Protein AF-A0A2V8NE98-F1 (afdb_monomer_lite)

Foldseek 3Di:
DFAEDEQEDQPPDALVVQQVVLVVVQVVCCVVPVFGGAYEDEQVRCVGRHVNLCCQVGHAYEYEAADPDPVPDPDHPRHHRNHPDHAKYFHDWQDDPPDPDTGTDMDGDDDVVVVCVVVVPD

Secondary structure (DSSP, 8-state):
---EEE----TT--HHHHHHHHHHHHHHHHHHHSSPPEEEE-HHHIIIII--GGGGGTS-EEEE---S-STT--S--SPPTT-SS-SEEEEEEE--TT-SS-EEEEEESS-HHHHHHHHT--

Sequence (122 aa):
LKLALDMEVNDNHSAADVGNWVKTFVAQLTQLRGGPPMIYTGAYFWNTFVQVNSLGTTSPLWIARYPKNLAAATGPRNLPAGWSNYNIWQFGTTEVDGVASAVDTDVFNGTEDDWNTFANIS

pLDDT: mean 95.94, std 4.06, range [68.0, 98.75]

Structure (mmCIF, N/CA/C/O backbone):
data_AF-A0A2V8NE98-F1
#
_entry.id   AF-A0A2V8NE98-F1
#
loop_
_atom_site.group_PDB
_atom_site.id
_atom_site.type_symbol
_atom_site.label_atom_id
_atom_site.label_alt_id
_atom_site.label_comp_id
_atom_site.label_asym_id
_atom_site.label_entity_id
_atom_site.label_seq_id
_atom_site.pdbx_PDB_ins_code
_atom_site.Cartn_x
_atom_site.Cartn_y
_atom_site.Cartn_z
_atom_site.occupancy
_atom_site.B_iso_or_equiv
_atom_site.auth_seq_id
_atom_site.auth_comp_id
_atom_site.auth_asym_id
_atom_site.auth_atom_id
_atom_site.pdbx_PDB_model_num
ATOM 1 N N . LEU A 1 1 ? -14.775 3.600 4.172 1.00 80.06 1 LEU A N 1
ATOM 2 C CA . LEU A 1 1 ? -13.377 3.172 3.906 1.00 80.06 1 LEU A CA 1
ATOM 3 C C . LEU A 1 1 ? -12.461 4.377 3.753 1.00 80.06 1 LEU A C 1
ATOM 5 O O . LEU A 1 1 ? -12.876 5.381 3.181 1.00 80.06 1 LEU A O 1
ATOM 9 N N . LYS A 1 2 ? -11.233 4.289 4.279 1.00 87.25 2 LYS A N 1
ATOM 10 C CA . LYS A 1 2 ? -10.193 5.306 4.054 1.00 87.25 2 LYS A CA 1
ATOM 11 C C . LYS A 1 2 ? -9.839 5.368 2.565 1.00 87.25 2 LYS A C 1
ATOM 13 O O . LYS A 1 2 ? -9.924 4.358 1.875 1.00 87.25 2 LYS A O 1
ATOM 18 N N . LEU A 1 3 ? -9.427 6.541 2.089 1.00 94.56 3 LEU A N 1
ATOM 19 C CA . LEU A 1 3 ? -8.866 6.675 0.744 1.00 94.56 3 LEU A CA 1
ATOM 20 C C . LEU A 1 3 ? -7.576 5.858 0.643 1.00 94.56 3 LEU A C 1
ATOM 22 O O . LEU A 1 3 ? -6.819 5.814 1.614 1.00 94.56 3 LEU A O 1
ATOM 26 N N . ALA A 1 4 ? -7.329 5.249 -0.513 1.00 96.62 4 ALA A N 1
ATOM 27 C CA . ALA A 1 4 ? -6.093 4.536 -0.801 1.00 96.62 4 ALA A CA 1
ATOM 28 C C . ALA A 1 4 ? -5.243 5.335 -1.795 1.00 96.62 4 ALA A C 1
ATOM 30 O O . ALA A 1 4 ? -5.767 5.875 -2.770 1.00 96.62 4 ALA A O 1
ATOM 31 N N . LEU A 1 5 ? -3.942 5.417 -1.529 1.00 98.06 5 LEU A N 1
ATOM 32 C CA . LEU A 1 5 ? -2.939 5.788 -2.516 1.00 98.06 5 LEU A CA 1
ATOM 33 C C . LEU A 1 5 ? -2.313 4.498 -3.044 1.00 98.06 5 LEU A C 1
ATOM 35 O O . LEU A 1 5 ? -1.655 3.784 -2.288 1.00 98.06 5 LEU A O 1
ATOM 39 N N . ASP A 1 6 ? -2.522 4.233 -4.325 1.00 98.38 6 ASP A N 1
ATOM 40 C CA . ASP A 1 6 ? -1.882 3.147 -5.058 1.00 98.38 6 ASP A CA 1
ATOM 41 C C . ASP A 1 6 ? -0.477 3.583 -5.509 1.00 98.38 6 ASP A C 1
ATOM 43 O O . ASP A 1 6 ? -0.335 4.508 -6.310 1.00 98.38 6 ASP A O 1
ATOM 47 N N . MET A 1 7 ? 0.561 2.971 -4.928 1.00 98.12 7 MET A N 1
ATOM 48 C CA . MET A 1 7 ? 1.965 3.211 -5.263 1.00 98.12 7 MET A CA 1
ATOM 49 C C . MET A 1 7 ? 2.628 1.949 -5.812 1.00 98.12 7 MET A C 1
ATOM 51 O O . MET A 1 7 ? 3.180 1.140 -5.055 1.00 98.12 7 MET A O 1
ATOM 55 N N . GLU A 1 8 ? 2.662 1.846 -7.137 1.00 96.88 8 GLU A N 1
ATOM 56 C CA . GLU A 1 8 ? 3.290 0.732 -7.861 1.00 96.88 8 GLU A CA 1
ATOM 57 C C . GLU A 1 8 ? 4.090 1.146 -9.107 1.00 96.88 8 GLU A C 1
ATOM 59 O O . GLU A 1 8 ? 4.785 0.321 -9.705 1.00 96.88 8 GLU A O 1
ATOM 64 N N . VAL A 1 9 ? 4.061 2.435 -9.461 1.00 97.19 9 VAL A N 1
ATOM 65 C CA . VAL A 1 9 ? 4.837 3.016 -10.563 1.00 97.19 9 VAL A CA 1
ATOM 66 C C . VAL A 1 9 ? 5.671 4.196 -10.081 1.00 97.19 9 VAL A C 1
ATOM 68 O O . VAL A 1 9 ? 5.249 4.981 -9.231 1.00 97.19 9 VAL A O 1
ATOM 71 N N . ASN A 1 10 ? 6.898 4.299 -10.592 1.00 97.69 10 ASN A N 1
ATOM 72 C CA . ASN A 1 10 ? 7.804 5.409 -10.296 1.00 97.69 10 ASN A CA 1
ATOM 73 C C . ASN A 1 10 ? 7.929 6.392 -11.466 1.00 97.69 10 ASN A C 1
ATOM 75 O O . ASN A 1 10 ? 8.639 7.380 -11.325 1.00 97.69 10 ASN A O 1
ATOM 79 N N . ASP A 1 11 ? 7.316 6.102 -12.618 1.00 96.06 11 ASP A N 1
ATOM 80 C CA . ASP A 1 11 ? 7.335 6.932 -13.831 1.00 96.06 11 ASP A CA 1
ATOM 81 C C . ASP A 1 11 ? 8.736 7.442 -14.225 1.00 96.06 11 ASP A C 1
ATOM 83 O O . ASP A 1 11 ? 8.913 8.564 -14.691 1.00 96.06 11 ASP A O 1
ATOM 87 N N . ASN A 1 12 ? 9.761 6.599 -14.038 1.00 97.00 12 ASN A N 1
ATOM 88 C CA . ASN A 1 12 ? 11.184 6.914 -14.247 1.00 97.00 12 ASN A CA 1
ATOM 89 C C . ASN A 1 12 ? 11.763 8.027 -13.350 1.00 97.00 12 ASN A C 1
ATOM 91 O O . ASN A 1 12 ? 12.872 8.505 -13.598 1.00 97.00 12 ASN A O 1
ATOM 95 N N . HIS A 1 13 ? 11.071 8.407 -12.280 1.00 98.31 13 HIS A N 1
ATOM 96 C CA . HIS A 1 13 ? 11.602 9.292 -11.250 1.00 98.31 13 HIS A CA 1
ATOM 97 C C . HIS A 1 13 ? 12.511 8.547 -10.267 1.00 98.31 13 HIS A C 1
ATOM 99 O O . HIS A 1 13 ? 12.414 7.327 -10.072 1.00 98.31 13 HIS A O 1
ATOM 105 N N . SER A 1 14 ? 13.415 9.305 -9.637 1.00 98.50 14 SER A N 1
ATOM 106 C CA . SER A 1 14 ? 14.299 8.785 -8.597 1.00 98.50 14 SER A CA 1
ATOM 107 C C . SER A 1 14 ? 13.513 8.428 -7.333 1.00 98.50 14 SER A C 1
ATOM 109 O O . SER A 1 14 ? 12.451 8.992 -7.067 1.00 98.50 14 SER A O 1
ATOM 111 N N . ALA A 1 15 ? 14.066 7.545 -6.496 1.00 98.38 15 ALA A N 1
ATOM 112 C CA . ALA A 1 15 ? 13.428 7.196 -5.227 1.00 98.38 15 ALA A CA 1
ATOM 113 C C . ALA A 1 15 ? 13.235 8.413 -4.301 1.00 98.38 15 ALA A C 1
ATOM 115 O O . ALA A 1 15 ? 12.255 8.496 -3.563 1.00 98.38 15 ALA A O 1
ATOM 116 N N . ALA A 1 16 ? 14.146 9.391 -4.367 1.00 98.50 16 ALA A N 1
ATOM 117 C CA . ALA A 1 16 ? 14.035 10.627 -3.603 1.00 98.50 16 ALA A CA 1
ATOM 118 C C . ALA A 1 16 ? 12.852 11.489 -4.074 1.00 98.50 16 ALA A C 1
ATOM 120 O O . ALA A 1 16 ? 12.111 12.014 -3.239 1.00 98.50 16 ALA A O 1
ATOM 121 N N . ASP A 1 17 ? 12.650 11.603 -5.389 1.00 98.69 17 ASP A N 1
ATOM 122 C CA . ASP A 1 17 ? 11.552 12.384 -5.967 1.00 98.69 17 ASP A CA 1
ATOM 123 C C . ASP A 1 17 ? 10.200 11.742 -5.658 1.00 98.69 17 ASP A C 1
ATOM 125 O O . ASP A 1 17 ? 9.309 12.409 -5.129 1.00 98.69 17 ASP A O 1
ATOM 129 N N . VAL A 1 18 ? 10.074 10.433 -5.897 1.00 98.69 18 VAL A N 1
ATOM 130 C CA . VAL A 1 18 ? 8.857 9.671 -5.584 1.00 98.69 18 VAL A CA 1
ATOM 131 C C . VAL A 1 18 ? 8.563 9.736 -4.088 1.00 98.69 18 VAL A C 1
ATOM 133 O O . VAL A 1 18 ? 7.445 10.055 -3.691 1.00 98.69 18 VAL A O 1
ATOM 136 N N . GLY A 1 19 ? 9.562 9.518 -3.229 1.00 98.62 19 GLY A N 1
ATOM 137 C CA . GLY A 1 19 ? 9.382 9.605 -1.783 1.00 98.62 19 GLY A CA 1
ATOM 138 C C . GLY A 1 19 ? 8.928 10.993 -1.316 1.00 98.62 19 GLY A C 1
ATOM 139 O O . GLY A 1 19 ? 8.071 11.106 -0.436 1.00 98.62 19 GLY A O 1
ATOM 140 N N . ASN A 1 20 ? 9.458 12.071 -1.898 1.00 98.69 20 ASN A N 1
ATOM 141 C CA . ASN A 1 20 ? 9.019 13.435 -1.585 1.00 98.69 20 ASN A CA 1
ATOM 142 C C . ASN A 1 20 ? 7.601 13.724 -2.087 1.00 98.69 20 ASN A C 1
ATOM 144 O O . ASN A 1 20 ? 6.818 14.355 -1.368 1.00 98.69 20 ASN A O 1
ATOM 148 N N . TRP A 1 21 ? 7.252 13.231 -3.274 1.00 98.62 21 TRP A N 1
ATOM 149 C CA . TRP A 1 21 ? 5.895 13.318 -3.799 1.00 98.62 21 TRP A CA 1
ATOM 150 C C . TRP A 1 21 ? 4.902 12.587 -2.888 1.00 98.62 21 TRP A C 1
ATOM 152 O O . TRP A 1 21 ? 3.929 13.195 -2.447 1.00 98.62 21 TRP A O 1
ATOM 162 N N . VAL A 1 22 ? 5.202 11.345 -2.490 1.00 98.62 22 VAL A N 1
ATOM 163 C CA . VAL A 1 22 ? 4.353 10.541 -1.592 1.00 98.62 22 VAL A CA 1
ATOM 164 C C . VAL A 1 22 ? 4.140 11.250 -0.252 1.00 98.62 22 VAL A C 1
ATOM 166 O O . VAL A 1 22 ? 3.005 11.370 0.209 1.00 98.62 22 VAL A O 1
ATOM 169 N N . LYS A 1 23 ? 5.202 11.792 0.362 1.00 98.56 23 LYS A N 1
ATOM 170 C CA . LYS A 1 23 ? 5.090 12.587 1.603 1.00 98.56 23 LYS A CA 1
ATOM 171 C C . LYS A 1 23 ? 4.165 13.792 1.430 1.00 98.56 23 LYS A C 1
ATOM 173 O O . LYS A 1 23 ? 3.331 14.055 2.295 1.00 98.56 23 LYS A O 1
ATOM 178 N N . THR A 1 24 ? 4.313 14.514 0.321 1.00 98.56 24 THR A N 1
ATOM 179 C CA . THR A 1 24 ? 3.522 15.716 0.024 1.00 98.56 24 THR A CA 1
ATOM 180 C C . THR A 1 24 ? 2.055 15.364 -0.185 1.00 98.56 24 THR A C 1
ATOM 182 O O . THR A 1 24 ? 1.185 15.979 0.431 1.00 98.56 24 THR A O 1
ATOM 185 N N . PHE A 1 25 ? 1.784 14.330 -0.981 1.00 98.00 25 PHE A N 1
ATOM 186 C CA . PHE A 1 25 ? 0.439 13.834 -1.242 1.00 98.00 25 PHE A CA 1
ATOM 187 C C . PHE A 1 25 ? -0.265 13.416 0.054 1.00 98.00 25 PHE A C 1
ATOM 189 O O . PHE A 1 25 ? -1.375 13.869 0.335 1.00 98.00 25 PHE A O 1
ATOM 196 N N . VAL A 1 26 ? 0.397 12.604 0.887 1.00 98.12 26 VAL A N 1
ATOM 197 C CA . VAL A 1 26 ? -0.162 12.149 2.169 1.00 98.12 26 VAL A CA 1
ATOM 198 C C . VAL A 1 26 ? -0.445 13.326 3.100 1.00 98.12 26 VAL A C 1
ATOM 200 O O . VAL A 1 26 ? -1.516 13.370 3.708 1.00 98.12 26 VAL A O 1
ATOM 203 N N . ALA A 1 27 ? 0.464 14.299 3.199 1.00 98.19 27 ALA A N 1
ATOM 204 C CA . ALA A 1 27 ? 0.265 15.483 4.034 1.00 98.19 27 ALA A CA 1
ATOM 205 C C . ALA A 1 27 ? -0.938 16.321 3.567 1.00 98.19 27 ALA A C 1
ATOM 207 O O . ALA A 1 27 ? -1.797 16.675 4.377 1.00 98.19 27 ALA A O 1
ATOM 208 N N . GLN A 1 28 ? -1.041 16.582 2.262 1.00 97.94 28 GLN A N 1
ATOM 209 C CA . GLN A 1 28 ? -2.158 17.329 1.680 1.00 97.94 28 GLN A CA 1
ATOM 210 C C . GLN A 1 28 ? -3.488 16.608 1.883 1.00 97.94 28 GLN A C 1
ATOM 212 O O . GLN A 1 28 ? -4.470 17.217 2.310 1.00 97.94 28 GLN A O 1
ATOM 217 N N . LEU A 1 29 ? -3.534 15.300 1.630 1.00 96.38 29 LEU A N 1
ATOM 218 C CA . LEU A 1 29 ? -4.764 14.538 1.800 1.00 96.38 29 LEU A CA 1
ATOM 219 C C . LEU A 1 29 ? -5.179 14.463 3.272 1.00 96.38 29 LEU A C 1
ATOM 221 O O . LEU A 1 29 ? -6.362 14.612 3.575 1.00 96.38 29 LEU A O 1
ATOM 225 N N . THR A 1 30 ? -4.210 14.330 4.182 1.00 95.75 30 THR A N 1
ATOM 226 C CA . THR A 1 30 ? -4.452 14.392 5.630 1.00 95.75 30 THR A CA 1
ATOM 227 C C . THR A 1 30 ? -5.100 15.713 6.020 1.00 95.75 30 THR A C 1
ATOM 229 O O . THR A 1 30 ? -6.107 15.712 6.726 1.00 95.75 30 THR A O 1
ATOM 232 N N . GLN A 1 31 ? -4.583 16.834 5.515 1.00 97.25 31 GLN A N 1
ATOM 233 C CA . GLN A 1 31 ? -5.147 18.158 5.774 1.00 97.25 31 GLN A CA 1
ATOM 234 C C . GLN A 1 31 ? -6.578 18.299 5.232 1.00 97.25 31 GLN A C 1
ATOM 236 O O . GLN A 1 31 ? -7.434 18.874 5.898 1.00 97.25 31 GLN A O 1
ATOM 241 N N . LEU A 1 32 ? -6.852 17.771 4.037 1.00 96.38 32 LEU A N 1
ATOM 242 C CA . LEU A 1 32 ? -8.150 17.915 3.370 1.00 96.38 32 LEU A CA 1
ATOM 243 C C . LEU A 1 32 ? -9.225 16.952 3.890 1.00 96.38 32 LEU A C 1
ATOM 245 O O . LEU A 1 32 ? -10.416 17.239 3.761 1.00 96.38 32 LEU A O 1
ATOM 249 N N . ARG A 1 33 ? -8.829 15.785 4.409 1.00 93.19 33 ARG A N 1
ATOM 250 C CA . ARG A 1 33 ? -9.741 14.677 4.752 1.00 93.19 33 ARG A CA 1
ATOM 251 C C . ARG A 1 33 ? -9.713 14.281 6.225 1.00 93.19 33 ARG A C 1
ATOM 253 O O . ARG A 1 33 ? -10.459 13.391 6.615 1.00 93.19 33 ARG A O 1
ATOM 260 N N . GLY A 1 34 ? -8.885 14.936 7.037 1.00 90.69 34 GLY A N 1
ATOM 261 C CA . GLY A 1 34 ? -8.795 14.689 8.477 1.00 90.69 34 GLY A CA 1
ATOM 262 C C . GLY A 1 34 ? -8.030 13.417 8.853 1.00 90.69 34 GLY A C 1
ATOM 263 O O . GLY A 1 34 ? -8.114 12.977 9.996 1.00 90.69 34 GLY A O 1
ATOM 264 N N . GLY A 1 35 ? -7.288 12.810 7.922 1.00 92.06 35 GLY A N 1
ATOM 265 C CA . GLY A 1 35 ? -6.470 11.631 8.201 1.00 92.06 35 GLY A CA 1
ATOM 266 C C . GLY A 1 35 ? -5.669 11.140 6.991 1.00 92.06 35 GLY A C 1
ATOM 267 O O . GLY A 1 35 ? -6.060 11.416 5.853 1.00 92.06 35 GLY A O 1
ATOM 268 N N . PRO A 1 36 ? -4.559 10.414 7.220 1.00 95.75 36 PRO A N 1
ATOM 269 C CA . PRO A 1 36 ? -3.740 9.877 6.142 1.00 95.75 36 PRO A CA 1
ATOM 270 C C . PRO A 1 36 ? -4.492 8.793 5.356 1.00 95.75 36 PRO A C 1
ATOM 272 O O . PRO A 1 36 ? -5.314 8.067 5.937 1.00 95.75 36 PRO A O 1
ATOM 275 N N . PRO A 1 37 ? -4.216 8.661 4.045 1.00 97.19 37 PRO A N 1
ATOM 276 C CA . PRO A 1 37 ? -4.720 7.541 3.272 1.00 97.19 37 PRO A CA 1
ATOM 277 C C . PRO A 1 37 ? -4.089 6.228 3.738 1.00 97.19 37 PRO A C 1
ATOM 279 O O . PRO A 1 37 ? -3.046 6.193 4.390 1.00 97.19 37 PRO A O 1
ATOM 282 N N . MET A 1 38 ? -4.726 5.132 3.354 1.00 97.94 38 MET A N 1
ATOM 283 C CA . MET A 1 38 ? -4.085 3.830 3.272 1.00 97.94 38 MET A CA 1
ATOM 284 C C . MET A 1 38 ? -3.093 3.823 2.101 1.00 97.94 38 MET A C 1
ATOM 286 O O . MET A 1 38 ? -3.354 4.437 1.069 1.00 97.94 38 MET A O 1
ATOM 290 N N . ILE A 1 39 ? -1.972 3.127 2.245 1.00 98.69 39 ILE A N 1
ATOM 291 C CA . ILE A 1 39 ? -1.010 2.915 1.161 1.00 98.69 39 ILE A CA 1
ATOM 292 C C . ILE A 1 39 ? -1.219 1.515 0.601 1.00 98.69 39 ILE A C 1
ATOM 294 O O . ILE A 1 39 ? -1.029 0.545 1.335 1.00 98.69 39 ILE A O 1
ATOM 298 N N . TYR A 1 40 ? -1.574 1.421 -0.678 1.00 98.62 40 TYR A N 1
ATOM 299 C CA . TYR A 1 40 ? -1.467 0.183 -1.439 1.00 98.62 40 TYR A CA 1
ATOM 300 C C . TYR A 1 40 ? -0.094 0.120 -2.110 1.00 98.62 40 TYR A C 1
ATOM 302 O O . TYR A 1 40 ? 0.319 1.073 -2.770 1.00 98.62 40 TYR A O 1
ATOM 310 N N . THR A 1 41 ? 0.654 -0.964 -1.891 1.00 98.75 41 THR A N 1
ATOM 311 C CA . THR A 1 41 ? 1.953 -1.170 -2.549 1.00 98.75 41 THR A CA 1
ATOM 312 C C . THR A 1 41 ? 2.453 -2.607 -2.397 1.00 98.75 41 THR A C 1
ATOM 314 O O . THR A 1 41 ? 2.020 -3.354 -1.516 1.00 98.75 41 THR A O 1
ATOM 317 N N . GLY A 1 42 ? 3.445 -2.979 -3.206 1.00 98.44 42 GLY A N 1
ATOM 318 C CA . GLY A 1 42 ? 4.287 -4.152 -2.987 1.00 98.44 42 GLY A CA 1
ATOM 319 C C . GLY A 1 42 ? 5.571 -3.800 -2.226 1.00 98.44 42 GLY A C 1
ATOM 320 O O . GLY A 1 42 ? 6.194 -2.765 -2.462 1.00 98.44 42 GLY A O 1
ATOM 321 N N . ALA A 1 43 ? 6.043 -4.699 -1.357 1.00 98.25 43 ALA A N 1
ATOM 322 C CA . ALA A 1 43 ? 7.238 -4.447 -0.540 1.00 98.25 43 ALA A CA 1
ATOM 323 C C . ALA A 1 43 ? 8.511 -4.162 -1.352 1.00 98.25 43 ALA A C 1
ATOM 325 O O . ALA A 1 43 ? 9.322 -3.333 -0.946 1.00 98.25 43 ALA A O 1
ATOM 326 N N . TYR A 1 44 ? 8.686 -4.824 -2.501 1.00 97.94 44 TYR A N 1
ATOM 327 C CA . TYR A 1 44 ? 9.799 -4.525 -3.405 1.00 97.94 44 TYR A CA 1
ATOM 328 C C . TYR A 1 44 ? 9.719 -3.081 -3.908 1.00 97.94 44 TYR A C 1
ATOM 330 O O . TYR A 1 44 ? 10.665 -2.321 -3.722 1.00 97.94 44 TYR A O 1
ATOM 338 N N . PHE A 1 45 ? 8.573 -2.694 -4.476 1.00 98.50 45 PHE A N 1
ATOM 339 C CA . PHE A 1 45 ? 8.395 -1.370 -5.057 1.00 98.50 45 PHE A CA 1
ATOM 340 C C . PHE A 1 45 ? 8.629 -0.271 -4.018 1.00 98.50 45 PHE A C 1
ATOM 342 O O . PHE A 1 45 ? 9.446 0.621 -4.235 1.00 98.50 45 PHE A O 1
ATOM 349 N N . TRP A 1 46 ? 7.999 -0.381 -2.848 1.00 98.69 46 TRP A N 1
ATOM 350 C CA . TRP A 1 46 ? 8.160 0.605 -1.785 1.00 98.69 46 TRP A CA 1
ATOM 351 C C . TRP A 1 46 ? 9.615 0.763 -1.333 1.00 98.69 46 TRP A C 1
ATOM 353 O O . TRP A 1 46 ? 10.127 1.879 -1.242 1.00 98.69 46 TRP A O 1
ATOM 363 N N . ASN A 1 47 ? 10.301 -0.354 -1.077 1.00 98.50 47 ASN A N 1
ATOM 364 C CA . ASN A 1 47 ? 11.674 -0.338 -0.573 1.00 98.50 47 ASN A CA 1
ATOM 365 C C . ASN A 1 47 ? 12.680 0.143 -1.630 1.00 98.50 47 ASN A C 1
ATOM 367 O O . ASN A 1 47 ? 13.728 0.689 -1.283 1.00 98.50 47 ASN A O 1
ATOM 371 N N . THR A 1 48 ? 12.380 -0.050 -2.915 1.00 98.38 48 THR A N 1
ATOM 372 C CA . THR A 1 48 ? 13.256 0.369 -4.014 1.00 98.38 48 THR A CA 1
ATOM 373 C C . THR A 1 48 ? 12.987 1.805 -4.454 1.00 98.38 48 THR A C 1
ATOM 375 O O . THR A 1 48 ? 13.940 2.559 -4.633 1.00 98.38 48 THR A O 1
ATOM 378 N N . PHE A 1 49 ? 11.723 2.198 -4.600 1.00 98.50 49 PHE A N 1
ATOM 379 C CA . PHE A 1 49 ? 11.338 3.427 -5.296 1.00 98.50 49 PHE A CA 1
ATOM 380 C C . PHE A 1 49 ? 10.660 4.475 -4.415 1.00 98.50 49 PHE A C 1
ATOM 382 O O . PHE A 1 49 ? 10.573 5.613 -4.848 1.00 98.50 49 PHE A O 1
ATOM 389 N N . VAL A 1 50 ? 10.196 4.153 -3.203 1.00 98.44 50 VAL A N 1
ATOM 390 C CA . VAL A 1 50 ? 9.497 5.134 -2.346 1.00 98.44 50 VAL A CA 1
ATOM 391 C C . VAL A 1 50 ? 10.314 5.504 -1.108 1.00 98.44 50 VAL A C 1
ATOM 393 O O . VAL A 1 50 ? 10.544 6.680 -0.847 1.00 98.44 50 VAL A O 1
ATOM 396 N N . GLN A 1 51 ? 10.779 4.510 -0.347 1.00 98.38 51 GLN A N 1
ATOM 397 C CA . GLN A 1 51 ? 11.696 4.671 0.795 1.00 98.38 51 GLN A CA 1
ATOM 398 C C . GLN A 1 51 ? 11.214 5.635 1.902 1.00 98.38 51 GLN A C 1
ATOM 400 O O . GLN A 1 51 ? 12.019 6.265 2.592 1.00 98.38 51 GLN A O 1
ATOM 405 N N . VAL A 1 52 ? 9.897 5.742 2.125 1.00 98.38 52 VAL A N 1
ATOM 406 C CA . VAL A 1 52 ? 9.314 6.609 3.170 1.00 98.38 52 VAL A CA 1
ATOM 407 C C . VAL A 1 52 ? 8.871 5.802 4.396 1.00 98.38 52 VAL A C 1
ATOM 409 O O . VAL A 1 52 ? 7.685 5.658 4.682 1.00 98.38 52 VAL A O 1
ATOM 412 N N . ASN A 1 53 ? 9.827 5.302 5.179 1.00 98.19 53 ASN A N 1
ATOM 413 C CA . ASN A 1 53 ? 9.532 4.426 6.326 1.00 98.19 53 ASN A CA 1
ATOM 414 C C . ASN A 1 53 ? 8.649 5.084 7.402 1.00 98.19 53 ASN A C 1
ATOM 416 O O . ASN A 1 53 ? 7.919 4.399 8.112 1.00 98.19 53 ASN A O 1
ATOM 420 N N . SER A 1 54 ? 8.692 6.414 7.529 1.00 97.62 54 SER A N 1
ATOM 421 C CA . SER A 1 54 ? 7.908 7.155 8.525 1.00 97.62 54 SER A CA 1
ATOM 422 C C . SER A 1 54 ? 6.397 7.074 8.306 1.00 97.62 54 SER A C 1
ATOM 424 O O . SER A 1 54 ? 5.641 7.327 9.238 1.00 97.62 54 SER A O 1
ATOM 426 N N . LEU A 1 55 ? 5.934 6.737 7.097 1.00 97.75 55 LEU A N 1
ATOM 427 C CA . LEU A 1 55 ? 4.504 6.535 6.845 1.00 97.75 55 LEU A CA 1
ATOM 428 C C . LEU A 1 55 ? 3.981 5.238 7.460 1.00 97.75 55 LEU A C 1
ATOM 430 O O . LEU A 1 55 ? 2.784 5.139 7.715 1.00 97.75 55 LEU A O 1
ATOM 434 N N . GLY A 1 56 ? 4.868 4.298 7.790 1.00 97.31 56 GLY A N 1
ATOM 435 C CA . GLY A 1 56 ? 4.493 3.028 8.398 1.00 97.31 56 GLY A CA 1
ATOM 436 C C . GLY A 1 56 ? 3.856 3.118 9.782 1.00 97.31 56 GLY A C 1
ATOM 437 O O . GLY A 1 56 ? 3.202 2.178 10.224 1.00 97.31 56 GLY A O 1
ATOM 438 N N . THR A 1 57 ? 3.998 4.261 10.457 1.00 96.12 57 THR A N 1
ATOM 439 C CA . THR A 1 57 ? 3.392 4.517 11.771 1.00 96.12 57 THR A CA 1
ATOM 440 C C . THR A 1 57 ? 2.109 5.341 11.701 1.00 96.12 57 THR A C 1
ATOM 442 O O . THR A 1 57 ? 1.424 5.474 12.712 1.00 96.12 57 THR A O 1
ATOM 445 N N . THR A 1 58 ? 1.775 5.911 10.540 1.00 95.88 58 THR A N 1
ATOM 446 C CA . THR A 1 58 ? 0.639 6.836 10.387 1.00 95.88 58 THR A CA 1
ATOM 447 C C . THR A 1 58 ? -0.380 6.368 9.358 1.00 95.88 58 THR A C 1
ATOM 449 O O . THR A 1 58 ? -1.576 6.573 9.551 1.00 95.88 58 THR A O 1
ATOM 452 N N . SER A 1 59 ? 0.067 5.729 8.279 1.00 98.00 59 SER A N 1
ATOM 453 C CA . SER A 1 59 ? -0.778 5.293 7.169 1.00 98.00 59 SER A CA 1
ATOM 454 C C . SER A 1 59 ? -1.064 3.792 7.280 1.00 98.00 59 SER A C 1
ATOM 456 O O . SER A 1 59 ? -0.121 3.014 7.421 1.00 98.00 59 SER A O 1
ATOM 458 N N . PRO A 1 60 ? -2.329 3.346 7.208 1.00 97.94 60 PRO A N 1
ATOM 459 C CA . PRO A 1 60 ? -2.663 1.925 7.103 1.00 97.94 60 PRO A CA 1
ATOM 460 C C . PRO A 1 60 ? -2.028 1.284 5.867 1.00 97.94 60 PRO A C 1
ATOM 462 O O . PRO A 1 60 ? -1.869 1.951 4.844 1.00 97.94 60 PRO A O 1
ATOM 465 N N . LEU A 1 61 ? -1.709 -0.007 5.935 1.00 98.62 61 LEU A N 1
ATOM 466 C CA . LEU A 1 61 ? -1.098 -0.735 4.821 1.00 98.62 61 LEU A CA 1
ATOM 467 C C . LEU A 1 61 ? -2.100 -1.665 4.138 1.00 98.62 61 LEU A C 1
ATOM 469 O O . LEU A 1 61 ? -2.697 -2.530 4.782 1.00 98.62 61 LEU A O 1
ATOM 473 N N . TRP A 1 62 ? -2.195 -1.533 2.821 1.00 98.62 62 TRP A N 1
ATOM 474 C CA . TRP A 1 62 ? -2.751 -2.519 1.908 1.00 98.62 62 TRP A CA 1
ATOM 475 C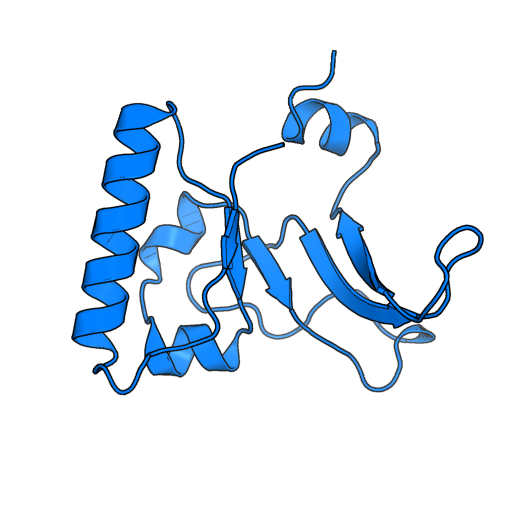 C . TRP A 1 62 ? -1.605 -3.141 1.114 1.00 98.62 62 TRP A C 1
ATOM 477 O O . TRP A 1 62 ? -0.971 -2.504 0.282 1.00 98.62 62 TRP A O 1
ATOM 487 N N . ILE A 1 63 ? -1.249 -4.378 1.438 1.00 98.62 63 ILE A N 1
ATOM 488 C CA . ILE A 1 63 ? -0.065 -5.021 0.866 1.00 98.62 63 ILE A CA 1
ATOM 489 C C . ILE A 1 63 ? -0.453 -5.930 -0.295 1.00 98.62 63 ILE A C 1
ATOM 491 O O . ILE A 1 63 ? -1.228 -6.867 -0.112 1.00 98.62 63 ILE A O 1
ATOM 495 N N . ALA A 1 64 ? 0.155 -5.705 -1.458 1.00 98.25 64 ALA A N 1
ATOM 496 C CA . ALA A 1 64 ? 0.131 -6.648 -2.569 1.00 98.25 64 ALA A CA 1
ATOM 497 C C . ALA A 1 64 ? 1.208 -7.719 -2.362 1.00 98.25 64 ALA A C 1
ATOM 499 O O . ALA A 1 64 ? 2.418 -7.444 -2.376 1.00 98.25 64 ALA A O 1
ATOM 500 N N . ARG A 1 65 ? 0.786 -8.966 -2.121 1.00 97.19 65 ARG A N 1
ATOM 501 C CA . ARG A 1 65 ? 1.714 -10.088 -1.927 1.00 97.19 65 ARG A CA 1
ATOM 502 C C . ARG A 1 65 ? 1.079 -11.414 -2.319 1.00 97.19 65 ARG A C 1
ATOM 504 O O . ARG A 1 65 ? 0.314 -11.977 -1.550 1.00 97.19 65 ARG A O 1
ATOM 511 N N . TYR A 1 66 ? 1.502 -11.985 -3.441 1.00 95.56 66 TYR A N 1
ATOM 512 C CA . TYR A 1 66 ? 0.901 -13.216 -3.967 1.00 95.56 66 TYR A CA 1
ATOM 513 C C . TYR A 1 66 ? 1.779 -14.439 -3.646 1.00 95.56 66 TYR A C 1
ATOM 515 O O . TYR A 1 66 ? 2.863 -14.597 -4.222 1.00 95.56 66 TYR A O 1
ATOM 523 N N . PRO A 1 67 ? 1.401 -15.289 -2.672 1.00 92.94 67 PRO A N 1
ATOM 524 C CA . PRO A 1 67 ? 2.170 -16.473 -2.322 1.00 92.94 67 PRO A CA 1
ATOM 525 C C . PRO A 1 67 ? 2.005 -17.553 -3.395 1.00 92.94 67 PRO A C 1
ATOM 527 O O . PRO A 1 67 ? 0.926 -17.755 -3.937 1.00 92.94 67 PRO A O 1
ATOM 530 N N . LYS A 1 68 ? 3.063 -18.333 -3.639 1.00 92.19 68 LYS A N 1
ATOM 531 C CA . LYS A 1 68 ? 2.995 -19.488 -4.555 1.00 92.19 68 LYS A CA 1
ATOM 532 C C . LYS A 1 68 ? 2.017 -20.574 -4.088 1.00 92.19 68 LYS A C 1
ATOM 534 O O . LYS A 1 68 ? 1.491 -21.312 -4.909 1.00 92.19 68 LYS A O 1
ATOM 539 N N . ASN A 1 69 ? 1.829 -20.701 -2.775 1.00 91.62 69 ASN A N 1
ATOM 540 C CA . ASN A 1 69 ? 0.869 -21.611 -2.164 1.00 91.62 69 ASN A CA 1
ATOM 541 C C . ASN A 1 69 ? 0.046 -20.829 -1.138 1.00 91.62 69 ASN A C 1
ATOM 543 O O . ASN A 1 69 ? 0.505 -20.603 -0.017 1.00 91.62 69 ASN A O 1
ATOM 547 N N . LEU A 1 70 ? -1.147 -20.403 -1.551 1.00 90.75 70 LEU A N 1
ATOM 548 C CA . LEU A 1 70 ? -2.066 -19.651 -0.704 1.00 90.75 70 LEU A CA 1
ATOM 549 C C . LEU A 1 70 ? -2.599 -20.492 0.463 1.00 90.75 70 LEU A C 1
ATOM 551 O O . LEU A 1 70 ? -2.691 -19.985 1.573 1.00 90.75 70 LEU A O 1
ATOM 555 N N . ALA A 1 71 ? -2.857 -21.788 0.253 1.00 89.75 71 ALA A N 1
ATOM 556 C CA . ALA A 1 71 ? -3.381 -22.678 1.294 1.00 89.75 71 ALA A CA 1
ATOM 557 C C . ALA A 1 71 ? -2.413 -22.867 2.478 1.00 89.75 71 ALA A C 1
ATOM 559 O O . ALA A 1 71 ? -2.839 -23.168 3.58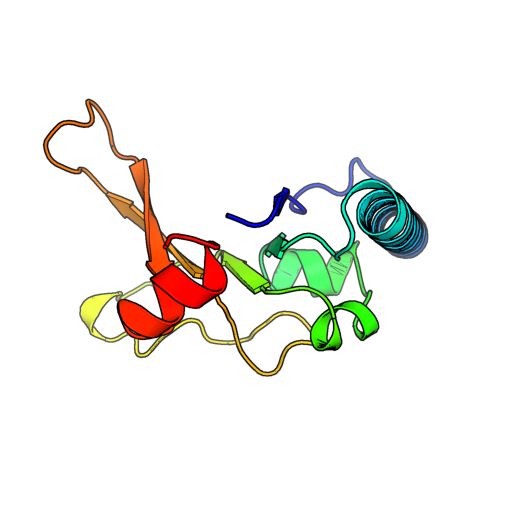7 1.00 89.75 71 ALA A O 1
ATOM 560 N N . ALA A 1 72 ? -1.109 -22.681 2.251 1.00 91.50 72 ALA A N 1
ATOM 561 C CA . ALA A 1 72 ? -0.086 -22.713 3.296 1.00 91.50 72 ALA A CA 1
ATOM 562 C C . ALA A 1 72 ? 0.305 -21.315 3.815 1.00 91.50 72 ALA A C 1
ATOM 564 O O . ALA A 1 72 ? 1.203 -21.195 4.653 1.00 91.50 72 ALA A O 1
ATOM 565 N N . ALA A 1 73 ? -0.299 -20.245 3.290 1.00 90.88 73 ALA A N 1
ATOM 566 C CA . ALA A 1 73 ? 0.042 -18.887 3.677 1.00 90.88 73 ALA A CA 1
ATOM 567 C C . ALA A 1 73 ? -0.622 -18.519 5.009 1.00 90.88 73 ALA A C 1
ATOM 569 O O . ALA A 1 73 ? -1.821 -18.678 5.194 1.00 90.88 73 ALA A O 1
ATOM 570 N N . THR A 1 74 ? 0.165 -17.965 5.928 1.00 90.75 74 THR A N 1
ATOM 571 C CA . THR A 1 74 ? -0.303 -17.452 7.228 1.00 90.75 74 THR A CA 1
ATOM 572 C C . THR A 1 74 ? -0.384 -15.920 7.232 1.00 90.75 74 THR A C 1
ATOM 574 O O . THR A 1 74 ? -0.214 -15.296 8.275 1.00 90.75 74 THR A O 1
ATOM 577 N N . GLY A 1 75 ? -0.528 -15.311 6.051 1.00 93.44 75 GLY A N 1
ATOM 578 C CA . GLY A 1 75 ? -0.448 -13.867 5.828 1.00 93.44 75 GLY A CA 1
ATOM 579 C C . GLY A 1 75 ? 0.715 -13.431 4.920 1.00 93.44 75 GLY A C 1
ATOM 580 O O . GLY A 1 75 ? 1.576 -14.242 4.542 1.00 93.44 75 GLY A O 1
ATOM 581 N N . PRO A 1 76 ? 0.769 -12.134 4.573 1.00 95.69 76 PRO A N 1
ATOM 582 C CA . PRO A 1 76 ? 1.821 -11.558 3.752 1.00 95.69 76 PRO A CA 1
ATOM 583 C C . PRO A 1 76 ? 3.142 -11.528 4.528 1.00 95.69 76 PRO A C 1
ATOM 585 O O . PRO A 1 76 ? 3.253 -10.964 5.615 1.00 95.69 76 PRO A O 1
ATOM 588 N N . ARG A 1 77 ? 4.184 -12.131 3.951 1.00 91.69 77 ARG A N 1
ATOM 589 C CA . ARG A 1 77 ? 5.560 -12.026 4.464 1.00 91.69 77 ARG A CA 1
ATOM 590 C C . ARG A 1 77 ? 6.285 -10.851 3.816 1.00 91.69 77 ARG A C 1
ATOM 592 O O . ARG A 1 77 ? 6.017 -10.547 2.655 1.00 91.69 77 ARG A O 1
ATOM 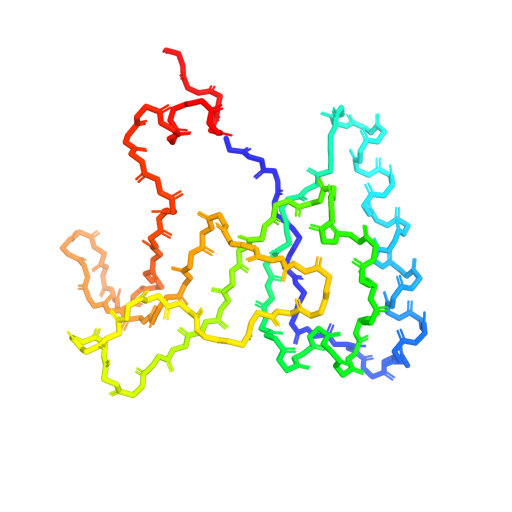599 N N . ASN A 1 78 ? 7.285 -10.317 4.521 1.00 93.44 78 ASN A N 1
ATOM 600 C CA . ASN A 1 78 ? 8.152 -9.221 4.076 1.00 93.44 78 ASN A CA 1
ATOM 601 C C . ASN A 1 78 ? 7.355 -7.947 3.783 1.00 93.44 78 ASN A C 1
ATOM 603 O O . ASN A 1 78 ? 7.194 -7.574 2.625 1.00 93.44 78 ASN A O 1
ATOM 607 N N . LEU A 1 79 ? 6.839 -7.303 4.831 1.00 98.06 79 LEU A N 1
ATOM 608 C CA . LEU A 1 79 ? 6.143 -6.027 4.688 1.00 98.06 79 LEU A CA 1
ATOM 609 C C . LEU A 1 79 ? 7.097 -4.924 4.185 1.00 98.06 79 LEU A C 1
ATOM 611 O O . LEU A 1 79 ? 8.317 -5.035 4.367 1.00 98.06 79 LEU A O 1
ATOM 615 N N . PRO A 1 80 ? 6.567 -3.863 3.551 1.00 98.25 80 PRO A N 1
ATOM 616 C CA . PRO A 1 80 ? 7.358 -2.692 3.207 1.00 98.25 80 PRO A CA 1
ATOM 617 C C . PRO A 1 80 ? 8.009 -2.075 4.451 1.00 98.25 80 PRO A C 1
ATOM 619 O O . PRO A 1 80 ? 7.445 -2.099 5.548 1.00 98.25 80 PRO A O 1
ATOM 622 N N . ALA A 1 81 ? 9.198 -1.501 4.284 1.00 98.06 81 ALA A N 1
ATOM 623 C CA . ALA A 1 81 ? 9.916 -0.866 5.377 1.00 98.06 81 ALA A CA 1
ATOM 624 C C . ALA A 1 81 ? 9.079 0.266 5.995 1.00 98.06 81 ALA A C 1
ATOM 626 O O . ALA A 1 81 ? 8.521 1.110 5.293 1.00 98.06 81 ALA A O 1
ATOM 627 N N . GLY A 1 82 ? 9.007 0.267 7.327 1.00 97.81 82 GLY A N 1
ATOM 628 C CA . GLY A 1 82 ? 8.178 1.182 8.113 1.00 97.81 82 GLY A CA 1
ATOM 629 C C . GLY A 1 82 ? 6.985 0.505 8.785 1.00 97.81 82 GLY A C 1
ATOM 630 O O . GLY A 1 82 ? 6.629 0.900 9.892 1.00 97.81 82 GLY A O 1
ATOM 631 N N . TRP A 1 83 ? 6.401 -0.529 8.172 1.00 98.56 83 TRP A N 1
ATOM 632 C CA . TRP A 1 83 ? 5.248 -1.233 8.736 1.00 98.56 83 TRP A CA 1
ATOM 633 C C . TRP A 1 83 ? 5.654 -2.492 9.496 1.00 98.56 83 TRP A C 1
ATOM 635 O O . TRP A 1 83 ? 6.426 -3.317 9.010 1.00 98.56 83 TRP A O 1
ATOM 645 N N . SER A 1 84 ? 5.073 -2.665 10.682 1.00 97.44 84 SER A N 1
ATOM 646 C CA . SER A 1 84 ? 5.143 -3.904 11.466 1.00 97.44 84 SER A CA 1
ATOM 647 C C . SER A 1 84 ? 3.905 -4.790 11.297 1.00 97.44 84 SER A C 1
ATOM 649 O O . SER A 1 84 ? 3.942 -5.960 11.671 1.00 97.44 84 SER A O 1
ATOM 651 N N . ASN A 1 85 ? 2.821 -4.247 10.737 1.00 97.19 85 ASN A N 1
ATOM 652 C CA . ASN A 1 85 ? 1.567 -4.947 10.487 1.00 97.19 85 ASN A CA 1
ATOM 653 C C . ASN A 1 85 ? 0.892 -4.419 9.206 1.00 97.19 85 ASN A C 1
ATOM 655 O O . ASN A 1 85 ? 1.273 -3.368 8.690 1.00 97.19 85 ASN A O 1
ATOM 659 N N . TYR A 1 86 ? -0.107 -5.141 8.704 1.00 97.94 86 TYR A N 1
ATOM 660 C CA . TYR A 1 86 ? -0.936 -4.760 7.559 1.00 97.94 86 TYR A CA 1
ATOM 661 C C . TYR A 1 86 ? -2.414 -4.675 7.956 1.00 97.94 86 TYR A C 1
ATOM 663 O O . TYR A 1 86 ? -2.827 -5.264 8.955 1.00 97.94 86 TYR A O 1
ATOM 671 N N . ASN A 1 87 ? -3.204 -3.939 7.176 1.00 97.94 87 ASN A N 1
ATOM 672 C CA . ASN A 1 87 ? -4.648 -3.790 7.367 1.00 97.94 87 ASN A CA 1
ATOM 673 C C . ASN A 1 87 ? -5.433 -4.585 6.326 1.00 97.94 87 ASN A C 1
ATOM 675 O O . ASN A 1 87 ? -6.401 -5.247 6.675 1.00 97.94 87 ASN A O 1
ATOM 679 N N . ILE A 1 88 ? -5.005 -4.534 5.065 1.00 98.38 88 ILE A N 1
ATOM 680 C CA . ILE A 1 88 ? -5.584 -5.318 3.971 1.00 98.38 88 ILE A CA 1
ATOM 681 C C . ILE A 1 88 ? -4.451 -6.045 3.251 1.00 98.38 88 ILE A C 1
ATOM 683 O O . ILE A 1 88 ? -3.355 -5.506 3.088 1.00 98.38 88 ILE A O 1
ATOM 687 N N . TRP A 1 89 ? -4.692 -7.285 2.851 1.00 98.50 89 TRP A N 1
ATOM 688 C CA . TRP A 1 89 ? -3.761 -8.072 2.056 1.00 98.50 89 TRP A CA 1
ATOM 689 C C . TRP A 1 89 ? -4.420 -8.498 0.752 1.00 98.50 89 TRP A C 1
ATOM 691 O O . TRP A 1 89 ? -5.336 -9.317 0.776 1.00 98.50 89 TRP A O 1
ATOM 701 N N . GLN A 1 90 ? -3.890 -7.997 -0.362 1.00 98.38 90 GLN A N 1
ATOM 702 C CA . GLN A 1 90 ? -4.208 -8.508 -1.688 1.00 98.38 90 GLN A CA 1
ATOM 703 C C . GLN A 1 90 ? -3.365 -9.755 -1.943 1.00 98.38 90 GLN A C 1
ATOM 705 O O . GLN A 1 90 ? -2.129 -9.696 -2.041 1.00 98.38 90 GLN A O 1
ATOM 710 N N . PHE A 1 91 ? -4.027 -10.908 -1.985 1.00 96.31 91 PHE A N 1
ATOM 711 C CA . PHE A 1 91 ? -3.362 -12.212 -1.988 1.00 96.31 91 PHE A CA 1
ATOM 712 C C . PHE A 1 91 ? -3.377 -12.913 -3.346 1.00 96.31 91 PHE A C 1
ATOM 714 O O . PHE A 1 91 ? -2.674 -13.912 -3.517 1.00 96.31 91 PHE A O 1
ATOM 721 N N . GLY A 1 92 ? -4.101 -12.371 -4.322 1.00 95.00 92 GLY A N 1
ATOM 722 C CA . GLY A 1 92 ? -4.106 -12.861 -5.693 1.00 95.00 92 GLY A CA 1
ATOM 723 C C . GLY A 1 92 ? -5.315 -12.371 -6.474 1.00 95.00 92 GLY A C 1
ATOM 724 O O . GLY A 1 92 ? -5.938 -11.381 -6.102 1.00 95.00 92 GLY A O 1
ATOM 725 N N . THR A 1 93 ? -5.636 -13.116 -7.526 1.00 95.12 93 THR A N 1
ATOM 726 C CA . THR A 1 93 ? -6.754 -12.863 -8.433 1.00 95.12 93 THR A CA 1
ATOM 727 C C . THR A 1 93 ? -7.475 -14.198 -8.655 1.00 95.12 93 THR A C 1
ATOM 729 O O . THR A 1 93 ? -6.818 -15.205 -8.936 1.00 95.12 93 THR A O 1
ATOM 732 N N . THR A 1 94 ? -8.800 -14.243 -8.500 1.00 92.75 94 THR A N 1
ATOM 733 C CA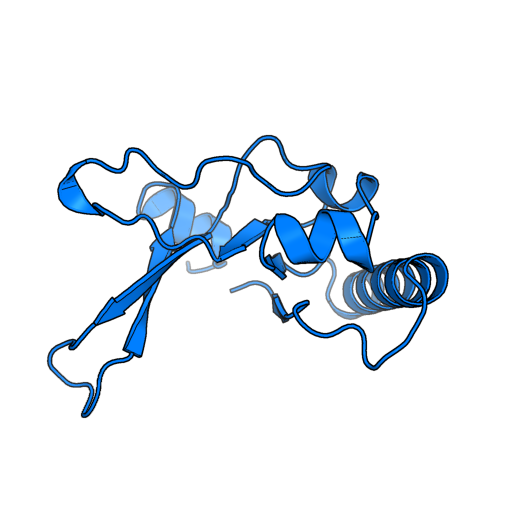 . THR A 1 94 ? -9.609 -15.468 -8.676 1.00 92.75 94 THR A CA 1
ATOM 734 C C . THR A 1 94 ? -10.985 -15.153 -9.249 1.00 92.75 94 THR A C 1
ATOM 736 O O . THR A 1 94 ? -11.446 -14.018 -9.183 1.00 92.75 94 THR A O 1
ATOM 739 N N . GLU A 1 95 ? -11.659 -16.166 -9.786 1.00 95.56 95 GLU A N 1
ATOM 740 C CA . GLU A 1 95 ? -13.078 -16.080 -10.135 1.00 95.56 95 GLU A CA 1
ATOM 741 C C . GLU A 1 95 ? -13.928 -16.036 -8.858 1.00 95.56 95 GLU A C 1
ATOM 743 O O . GLU A 1 95 ? -13.728 -16.842 -7.943 1.00 95.56 95 GLU A O 1
ATOM 748 N N . VAL A 1 96 ? -14.871 -15.097 -8.802 1.00 93.69 96 VAL A N 1
ATOM 749 C CA . VAL A 1 96 ? -15.822 -14.927 -7.697 1.00 93.69 96 VAL A CA 1
ATOM 750 C C . VAL A 1 96 ? -17.223 -14.878 -8.292 1.00 93.69 96 VAL A C 1
ATOM 752 O O . VAL A 1 96 ? -17.471 -14.103 -9.215 1.00 93.69 96 VAL A O 1
ATOM 755 N N . ASP A 1 97 ? -18.144 -15.684 -7.761 1.00 95.94 97 ASP A N 1
ATOM 756 C CA . ASP A 1 97 ? -19.531 -15.712 -8.227 1.00 95.94 97 ASP A CA 1
ATOM 757 C C . ASP A 1 97 ? -20.140 -14.301 -8.242 1.00 95.94 97 ASP A C 1
ATOM 759 O O . ASP A 1 97 ? -20.086 -13.561 -7.260 1.00 95.94 97 ASP A O 1
ATOM 763 N N . GLY A 1 98 ? -20.731 -13.925 -9.377 1.00 96.00 98 GLY A N 1
ATOM 764 C CA . GLY A 1 98 ? -21.277 -12.582 -9.596 1.00 96.00 98 GLY A CA 1
ATOM 765 C C . GLY A 1 98 ? -20.295 -11.587 -10.226 1.00 96.00 98 GLY A C 1
ATOM 766 O O . GLY A 1 98 ? -20.721 -10.497 -10.609 1.00 96.00 98 GLY A O 1
ATOM 767 N N . VAL A 1 99 ? -19.026 -11.962 -10.410 1.00 95.88 99 VAL A N 1
ATOM 768 C CA . VAL A 1 99 ? -18.034 -11.205 -11.185 1.00 95.88 99 VAL A CA 1
ATOM 769 C C . VAL A 1 99 ? -17.703 -11.979 -12.460 1.00 95.88 99 VAL A C 1
ATOM 771 O O . VAL A 1 99 ? -17.483 -13.182 -12.430 1.00 95.88 99 VAL A O 1
ATOM 774 N N . ALA A 1 100 ? -17.719 -11.300 -13.609 1.00 96.19 100 ALA A N 1
ATOM 775 C CA . ALA A 1 100 ? -17.635 -11.955 -14.920 1.00 96.19 100 ALA A CA 1
ATOM 776 C C . ALA A 1 100 ? -16.240 -12.504 -15.281 1.00 96.19 100 ALA A C 1
ATOM 778 O O . ALA A 1 100 ? -16.106 -13.213 -16.278 1.00 96.19 100 ALA A O 1
ATOM 779 N N . SER A 1 101 ? -15.211 -12.128 -14.528 1.00 95.75 101 SER A N 1
ATOM 780 C CA . SER A 1 101 ? -13.824 -12.517 -14.759 1.00 95.75 101 SER A CA 1
ATOM 781 C C . SER A 1 101 ? -13.057 -12.547 -13.449 1.00 95.75 101 SER A C 1
ATOM 783 O O . SER A 1 101 ? -13.460 -11.890 -12.483 1.00 95.75 101 SER A O 1
ATOM 785 N N . ALA A 1 102 ? -11.895 -13.200 -13.473 1.00 96.12 102 ALA A N 1
ATOM 786 C CA . ALA A 1 102 ? -10.957 -13.179 -12.370 1.00 96.12 102 ALA A CA 1
ATOM 787 C C . ALA A 1 102 ? -10.708 -11.741 -11.893 1.00 96.12 102 ALA A C 1
ATOM 789 O O . ALA A 1 102 ? -10.441 -10.832 -12.685 1.00 96.12 102 ALA A O 1
ATOM 790 N N . VAL A 1 103 ? -10.832 -11.557 -10.587 1.00 97.00 103 VAL A N 1
ATOM 791 C CA . VAL A 1 103 ? -10.814 -10.272 -9.893 1.00 97.00 103 VAL A CA 1
ATOM 792 C C . VAL A 1 103 ? -9.842 -10.358 -8.731 1.00 97.00 103 VAL A C 1
ATOM 794 O O . VAL A 1 103 ? -9.639 -11.434 -8.161 1.00 97.00 103 VAL A O 1
ATOM 797 N N . ASP A 1 104 ? -9.211 -9.234 -8.412 1.00 97.25 104 ASP A N 1
ATOM 798 C CA . ASP A 1 104 ? -8.315 -9.140 -7.272 1.00 97.25 104 ASP A CA 1
ATOM 799 C C . ASP A 1 104 ? -9.045 -9.478 -5.978 1.00 97.25 104 ASP A C 1
ATOM 801 O O . ASP A 1 104 ? -10.177 -9.059 -5.732 1.00 97.25 104 ASP A O 1
ATOM 805 N N . THR A 1 105 ? -8.382 -10.276 -5.154 1.00 96.25 105 THR A N 1
ATOM 806 C CA . THR A 1 105 ? -8.936 -10.748 -3.896 1.00 96.25 105 THR A CA 1
ATOM 807 C C . THR A 1 105 ? -8.112 -10.285 -2.723 1.00 96.25 105 THR A C 1
ATOM 809 O O . THR A 1 105 ? -6.897 -10.509 -2.649 1.00 96.25 105 THR A O 1
ATOM 812 N N . ASP A 1 106 ? -8.839 -9.710 -1.777 1.00 97.31 106 ASP A N 1
ATOM 813 C CA . ASP A 1 106 ? -8.318 -9.057 -0.598 1.00 97.31 106 ASP A CA 1
ATOM 814 C C . ASP A 1 106 ? -8.886 -9.680 0.671 1.00 97.31 106 ASP A C 1
ATOM 816 O O . ASP A 1 106 ? -10.029 -10.137 0.713 1.00 97.31 106 ASP A O 1
ATOM 820 N N . VAL A 1 107 ? -8.089 -9.661 1.736 1.00 96.56 107 VAL A N 1
ATOM 821 C CA . VAL A 1 107 ? -8.542 -10.017 3.082 1.00 96.56 107 VAL A CA 1
ATOM 822 C C . VAL A 1 107 ? -8.167 -8.921 4.071 1.00 96.56 107 VAL A C 1
ATO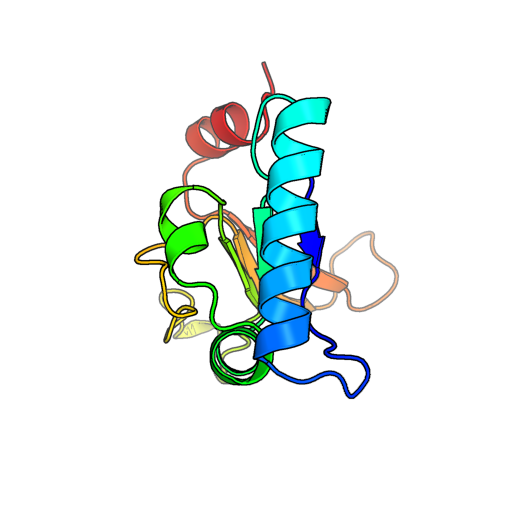M 824 O O . VAL A 1 107 ? -7.041 -8.416 4.069 1.00 96.56 107 VAL A O 1
ATOM 827 N N . PHE A 1 108 ? -9.120 -8.544 4.922 1.00 97.69 108 PHE A N 1
ATOM 828 C CA . PHE A 1 108 ? -8.883 -7.624 6.027 1.00 97.69 108 PHE A CA 1
ATOM 829 C C . PHE A 1 108 ? -8.234 -8.357 7.205 1.00 97.69 108 PHE A C 1
ATOM 831 O O . PHE A 1 108 ? -8.612 -9.475 7.551 1.00 97.69 108 PHE A O 1
ATOM 838 N N . ASN A 1 109 ? -7.252 -7.719 7.834 1.00 97.50 109 ASN A N 1
ATOM 839 C CA . ASN A 1 109 ? -6.565 -8.251 9.003 1.00 97.50 109 ASN A CA 1
ATOM 840 C C . ASN A 1 109 ? -7.319 -7.888 10.288 1.00 97.50 109 ASN A C 1
ATOM 842 O O . ASN A 1 109 ? -6.935 -6.960 11.002 1.00 97.50 109 ASN A O 1
ATOM 846 N N . GLY A 1 110 ? -8.405 -8.606 10.562 1.00 96.81 110 GLY A N 1
ATOM 847 C CA . GLY A 1 110 ? -9.208 -8.406 11.763 1.00 96.81 110 GLY A CA 1
ATOM 848 C C . GLY A 1 110 ? -10.551 -9.119 11.700 1.00 96.81 110 GLY A C 1
ATOM 849 O O . GLY A 1 110 ? -10.849 -9.854 10.758 1.00 96.81 110 GLY A O 1
ATOM 850 N N . THR A 1 111 ? -11.352 -8.899 12.733 1.00 97.38 111 THR A N 1
ATOM 851 C CA . THR A 1 111 ? -12.747 -9.342 12.810 1.00 97.38 111 THR A CA 1
ATOM 852 C C . THR A 1 111 ? -13.679 -8.412 12.024 1.00 97.38 111 THR A C 1
ATOM 854 O O . THR A 1 111 ? -13.267 -7.370 11.512 1.00 97.38 111 THR A O 1
ATOM 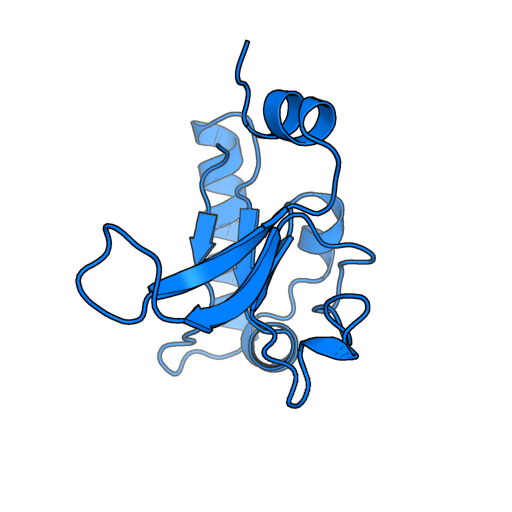857 N N . GLU A 1 112 ? -14.960 -8.768 11.937 1.00 96.00 112 GLU A N 1
ATOM 858 C CA . GLU A 1 112 ? -15.989 -7.896 11.356 1.00 96.00 112 GLU A CA 1
ATOM 859 C C . GLU A 1 112 ? -16.182 -6.598 12.165 1.00 96.00 112 GLU A C 1
ATOM 861 O O . GLU A 1 112 ? -16.334 -5.527 11.581 1.00 96.00 112 GLU A O 1
ATOM 866 N N . ASP A 1 113 ? -16.078 -6.653 13.496 1.00 96.31 113 ASP A N 1
ATOM 867 C CA . ASP A 1 113 ? -16.144 -5.459 14.352 1.00 96.31 113 ASP A CA 1
ATOM 868 C C . ASP A 1 113 ? -14.945 -4.527 14.119 1.00 96.31 113 ASP A C 1
ATOM 870 O O . ASP A 1 113 ? -15.096 -3.300 14.029 1.00 96.31 113 ASP A O 1
ATOM 874 N N . ASP A 1 114 ? -13.751 -5.108 13.957 1.00 96.50 114 ASP A N 1
ATOM 875 C CA . ASP A 1 114 ? -12.549 -4.363 13.575 1.00 96.50 114 ASP A CA 1
ATOM 876 C C . ASP A 1 114 ? -12.736 -3.707 12.200 1.00 96.50 114 ASP A C 1
ATOM 878 O O . ASP A 1 114 ? -12.350 -2.552 12.007 1.00 96.50 114 ASP A O 1
ATOM 882 N N . TRP A 1 115 ? -13.360 -4.415 11.251 1.00 96.00 115 TRP A N 1
ATOM 883 C CA . TRP A 1 115 ? -13.676 -3.883 9.928 1.00 96.00 115 TRP A CA 1
ATOM 884 C C . TRP A 1 115 ? -14.663 -2.721 9.997 1.00 96.00 115 TRP A C 1
ATOM 886 O O . TRP A 1 115 ? -14.393 -1.672 9.414 1.00 96.00 115 TRP A O 1
ATOM 896 N N . ASN A 1 116 ? -15.774 -2.863 10.719 1.00 94.62 116 ASN A N 1
ATOM 897 C CA . ASN A 1 116 ? -16.787 -1.813 10.844 1.00 94.62 116 ASN A CA 1
ATOM 898 C C . ASN A 1 116 ? -16.184 -0.545 11.460 1.00 94.62 116 ASN A C 1
ATOM 900 O O . ASN A 1 116 ? -16.355 0.557 10.928 1.00 94.62 116 ASN A O 1
ATOM 904 N N . THR A 1 117 ? -15.352 -0.720 12.491 1.00 93.88 117 THR A N 1
ATOM 905 C CA . THR A 1 117 ? -14.561 0.363 13.088 1.00 93.88 117 THR A CA 1
ATOM 906 C C . THR A 1 117 ? -13.605 0.987 12.069 1.00 93.88 117 THR A C 1
ATOM 908 O O . THR A 1 117 ? -13.549 2.206 11.922 1.00 93.88 117 THR A O 1
ATOM 911 N N . PHE A 1 118 ? -12.856 0.170 11.327 1.00 93.12 118 PHE A N 1
ATOM 912 C CA . PHE A 1 118 ? -11.879 0.636 10.344 1.00 93.12 118 PHE A CA 1
ATOM 913 C C . PHE A 1 118 ? -12.519 1.375 9.158 1.00 93.12 118 PHE A C 1
ATOM 915 O O . PHE A 1 118 ? -11.981 2.369 8.653 1.00 93.12 118 PHE A O 1
ATOM 922 N N . ALA A 1 119 ? -13.662 0.881 8.691 1.00 91.19 119 ALA A N 1
ATOM 923 C CA . ALA A 1 119 ? -14.380 1.381 7.531 1.00 91.19 119 ALA A CA 1
ATOM 924 C C . ALA A 1 119 ? -15.274 2.588 7.849 1.00 91.19 119 ALA A C 1
ATOM 926 O O . ALA A 1 119 ? -15.716 3.245 6.897 1.00 91.19 119 ALA A O 1
ATOM 927 N N . ASN A 1 120 ? -15.461 2.909 9.137 1.00 88.38 120 ASN A N 1
ATOM 928 C CA . ASN A 1 120 ? -16.443 3.858 9.665 1.00 88.38 120 ASN A CA 1
ATOM 929 C C . ASN A 1 120 ? -17.879 3.482 9.261 1.00 88.38 120 ASN A C 1
ATOM 931 O O . ASN A 1 120 ? -18.626 4.324 8.762 1.00 88.38 120 ASN A O 1
ATOM 935 N N . ILE A 1 121 ? -18.233 2.208 9.423 1.00 82.00 121 ILE A N 1
ATOM 936 C CA . ILE A 1 121 ? -19.590 1.694 9.220 1.00 82.00 121 ILE A CA 1
ATOM 937 C C . ILE A 1 121 ? -20.227 1.554 10.606 1.00 82.00 121 ILE A C 1
ATOM 939 O O . ILE A 1 121 ? -19.653 0.908 11.481 1.00 82.00 121 ILE A O 1
ATOM 943 N N . SER A 1 122 ? -21.369 2.216 10.804 1.00 68.00 122 SER A N 1
ATOM 944 C CA . SER A 1 122 ? -22.175 2.201 12.035 1.00 68.00 122 SER A CA 1
ATOM 945 C C . SER A 1 122 ? -23.447 1.393 11.863 1.00 68.00 122 SER A C 1
ATOM 947 O O . SER A 1 122 ? -24.078 1.595 10.797 1.00 68.00 122 SER A O 1
#

Radius of gyration: 15.19 Å; chains: 1; bounding box: 36×41×29 Å